Protein AF-A0A379UZJ2-F1 (afdb_monomer)

InterPro domains:
  IPR049503 HEPN, AbiJ-N-terminal domain 4 [PF18863] (7-135)

Nearest PDB structures (foldseek):
  7trb-assembly1_A  TM=2.607E-01  e=9.835E+00  Homo sapiens

pLDDT: mean 82.67, std 16.39, range [29.17, 95.88]

Foldseek 3Di:
DPPPDQPCPVPDPLLPDDDDLVLLVVLLVLLCQFLNDFDFPVLCPDPPDDDDPSQVLLVVLQVVLCVVVVHPAQDPPAGGSSSRLSCNSNPDPPSVSNVSSSSSSLVCSVPVCVVVVDGPHDRSVVSVVVNVVSVVVVVVVVD

Sequence (143 aa):
MHTFRPYSLRHSDLLYEDIPLEIREQIILLIINTLGNCSSFYDMTLYCYHNSHSDEVYRRICKTLRKEYGLFTLYAHSTSYLDEMSNLLLKTDDKRKHIDTIELAFNYIDTYLRTYEVTLGLEPDKAISELNNIFMSMVKISI

Structure (mmCIF, N/CA/C/O backbone):
data_AF-A0A379UZJ2-F1
#
_entry.id   AF-A0A379UZJ2-F1
#
loop_
_atom_site.group_PDB
_atom_site.id
_atom_site.type_symbol
_atom_site.label_atom_id
_atom_site.label_alt_id
_atom_site.label_comp_id
_atom_site.label_asym_id
_atom_site.label_entity_id
_atom_site.label_seq_id
_atom_site.pdbx_PDB_ins_code
_atom_site.Cartn_x
_atom_site.Cartn_y
_atom_site.Cartn_z
_atom_site.occupancy
_atom_site.B_iso_or_equiv
_atom_site.auth_seq_id
_atom_site.auth_comp_id
_atom_site.auth_asym_id
_atom_site.auth_atom_id
_atom_site.pdbx_PDB_model_num
ATOM 1 N N . MET A 1 1 ? 6.594 -29.257 1.494 1.00 32.66 1 MET A N 1
ATOM 2 C CA . MET A 1 1 ? 5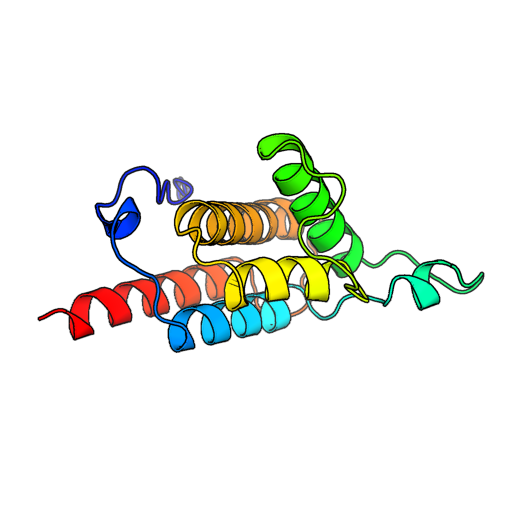.443 -28.551 0.892 1.00 32.66 1 MET A CA 1
ATOM 3 C C . MET A 1 1 ? 4.610 -27.965 2.021 1.00 32.66 1 MET A C 1
ATOM 5 O O . MET A 1 1 ? 3.731 -28.640 2.538 1.00 32.66 1 MET A O 1
ATOM 9 N N . HIS A 1 2 ? 4.943 -26.753 2.467 1.00 29.17 2 HIS A N 1
ATOM 10 C CA . HIS A 1 2 ? 4.082 -26.006 3.380 1.00 29.17 2 HIS A CA 1
ATOM 11 C C . HIS A 1 2 ? 2.974 -25.388 2.537 1.00 29.17 2 HIS A C 1
ATOM 13 O O . HIS A 1 2 ? 3.208 -24.449 1.785 1.00 29.17 2 HIS A O 1
ATOM 19 N N . THR A 1 3 ? 1.779 -25.965 2.602 1.00 32.12 3 THR A N 1
ATOM 20 C CA . THR A 1 3 ? 0.567 -25.324 2.095 1.00 32.12 3 THR A CA 1
ATOM 21 C C . THR A 1 3 ? 0.291 -24.112 2.975 1.00 32.12 3 THR A C 1
ATOM 23 O O . THR A 1 3 ? -0.375 -24.222 4.005 1.00 32.12 3 THR A O 1
ATOM 26 N N . PHE A 1 4 ? 0.871 -22.975 2.598 1.00 42.28 4 PHE A N 1
ATOM 27 C CA . PHE A 1 4 ? 0.516 -21.673 3.131 1.00 42.28 4 PHE A CA 1
ATOM 28 C C . PHE A 1 4 ? -0.948 -21.431 2.747 1.00 42.28 4 PHE A C 1
ATOM 30 O O . PHE A 1 4 ? -1.280 -21.288 1.571 1.00 42.28 4 PHE A O 1
ATOM 37 N N . ARG A 1 5 ? -1.859 -21.514 3.722 1.00 39.66 5 ARG A N 1
ATOM 38 C CA . ARG A 1 5 ? -3.214 -21.000 3.524 1.00 39.66 5 ARG A CA 1
ATOM 39 C C . ARG A 1 5 ? -3.080 -19.483 3.615 1.00 39.66 5 ARG A C 1
ATOM 41 O O . ARG A 1 5 ? -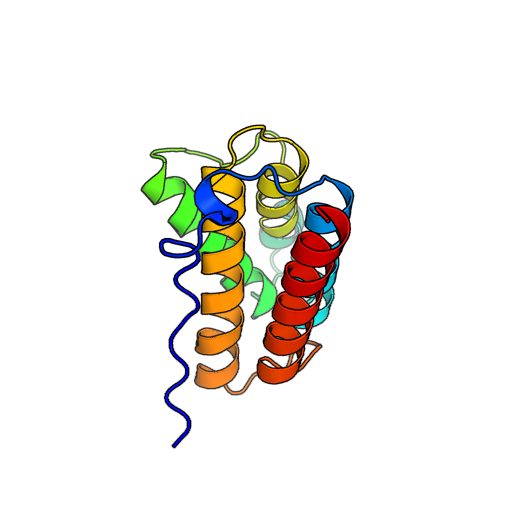2.626 -19.028 4.665 1.00 39.66 5 ARG A O 1
ATOM 48 N N . PRO A 1 6 ? -3.440 -18.711 2.575 1.00 42.81 6 PRO A N 1
ATOM 49 C CA . PRO A 1 6 ? -3.487 -17.266 2.714 1.00 42.81 6 PRO A CA 1
ATOM 50 C C . PRO A 1 6 ? -4.425 -16.987 3.882 1.00 42.81 6 PRO A C 1
ATOM 52 O O . PRO A 1 6 ? -5.513 -17.569 3.953 1.00 42.81 6 PRO A O 1
ATOM 55 N N . TYR A 1 7 ? -3.952 -16.201 4.845 1.00 51.38 7 TYR A N 1
ATOM 56 C CA . TYR A 1 7 ? -4.766 -15.756 5.962 1.00 51.38 7 TYR A CA 1
ATOM 57 C C . TYR A 1 7 ? -6.022 -15.113 5.383 1.00 51.38 7 TYR A C 1
ATOM 59 O O . TYR A 1 7 ? -5.994 -14.008 4.861 1.00 51.38 7 TYR A O 1
ATOM 67 N N . SER A 1 8 ? -7.116 -15.861 5.435 1.00 47.03 8 SER A N 1
ATOM 68 C CA . SER A 1 8 ? -8.458 -15.345 5.273 1.00 47.03 8 SER A CA 1
ATOM 69 C C . SER A 1 8 ? -8.754 -14.618 6.582 1.00 47.03 8 SER A C 1
ATOM 71 O O . SER A 1 8 ? -9.373 -15.201 7.476 1.00 47.03 8 SER A O 1
ATOM 73 N N . LEU A 1 9 ? -8.307 -13.360 6.713 1.00 53.09 9 LEU A N 1
ATOM 74 C CA . LEU A 1 9 ? -8.782 -12.444 7.762 1.00 53.09 9 LEU A CA 1
ATOM 75 C C . LEU A 1 9 ? -10.315 -12.342 7.709 1.00 53.09 9 LEU A C 1
ATOM 77 O O . LEU A 1 9 ? -10.946 -12.063 8.722 1.00 53.09 9 LEU A O 1
ATOM 81 N N . ARG A 1 10 ? -10.933 -12.726 6.583 1.00 46.38 10 ARG A N 1
ATOM 82 C CA . ARG A 1 10 ? -12.374 -12.995 6.463 1.00 46.38 10 ARG A CA 1
ATOM 83 C C . ARG A 1 10 ? -12.961 -14.042 7.425 1.00 46.38 10 ARG A C 1
ATOM 85 O O . ARG A 1 10 ? -14.181 -14.191 7.440 1.00 46.38 10 ARG A O 1
ATOM 92 N N . HIS A 1 11 ? -12.164 -14.826 8.155 1.00 43.44 11 HIS A N 1
ATOM 93 C CA . HIS A 1 11 ? -12.666 -15.899 9.038 1.00 43.44 11 HIS A CA 1
ATOM 94 C C . HIS A 1 11 ? -12.270 -15.759 10.510 1.00 43.44 11 HIS A C 1
ATOM 96 O O . HIS A 1 11 ? -12.729 -16.552 11.328 1.00 43.44 11 HIS A O 1
ATOM 102 N N . SER A 1 12 ? -11.451 -14.772 10.865 1.00 48.75 12 SER A N 1
ATOM 103 C CA . SER A 1 12 ? -11.203 -14.427 12.263 1.00 48.75 12 SER A CA 1
ATOM 104 C C . SER A 1 12 ? -12.184 -13.343 12.701 1.00 48.75 12 SER A C 1
ATOM 106 O O . SER A 1 12 ? -12.425 -12.397 11.951 1.00 48.75 12 SER A O 1
ATOM 108 N N . ASP A 1 13 ? -12.672 -13.427 13.937 1.00 50.94 13 ASP A N 1
ATOM 109 C CA . ASP A 1 13 ? -13.538 -12.430 14.593 1.00 50.94 13 ASP A CA 1
ATOM 110 C C . ASP A 1 13 ? -12.959 -10.987 14.588 1.00 50.94 13 ASP A C 1
ATOM 112 O O . ASP A 1 13 ? -13.669 -10.021 14.854 1.00 50.94 13 ASP A O 1
ATOM 116 N N . LEU A 1 14 ? -11.695 -10.828 14.167 1.00 51.16 14 LEU A N 1
ATOM 117 C CA . LEU A 1 14 ? -11.011 -9.577 13.808 1.00 51.16 14 LEU A CA 1
ATOM 118 C C . LEU A 1 14 ? -11.717 -8.739 12.727 1.00 51.16 14 LEU A C 1
ATOM 120 O O . LEU A 1 14 ? -11.417 -7.555 12.609 1.00 51.16 14 LEU A O 1
ATOM 124 N N . LEU A 1 15 ? -12.660 -9.300 11.955 1.00 52.06 15 LEU A N 1
ATOM 125 C CA . LEU A 1 15 ? -13.495 -8.520 11.023 1.00 52.06 15 LEU A CA 1
ATOM 126 C C . LEU A 1 15 ? -14.270 -7.382 11.711 1.00 52.06 15 LEU A C 1
ATOM 128 O O . LEU A 1 15 ? -14.685 -6.434 11.041 1.00 52.06 15 LEU A O 1
ATOM 132 N N . TYR A 1 16 ? -14.483 -7.482 13.025 1.00 50.72 16 TYR A N 1
ATOM 133 C CA . TYR A 1 16 ? -15.315 -6.550 13.782 1.00 50.72 16 TYR A CA 1
ATOM 134 C C . TYR A 1 16 ? -14.532 -5.651 14.750 1.00 50.72 16 TYR A C 1
ATOM 136 O O . TYR A 1 16 ? -15.061 -4.610 15.162 1.00 50.72 16 TYR A O 1
ATOM 144 N N . GLU A 1 17 ? -13.279 -5.987 15.068 1.00 64.56 17 GLU A N 1
ATOM 145 C CA . GLU A 1 17 ? -12.426 -5.161 15.927 1.00 64.56 17 GLU A CA 1
ATOM 146 C C . GLU A 1 17 ? -11.771 -4.021 15.136 1.00 64.56 17 GLU A C 1
ATOM 148 O O . GLU A 1 17 ? -11.346 -4.172 13.991 1.00 64.56 17 GLU A O 1
ATOM 153 N N . ASP A 1 18 ? -11.735 -2.832 15.738 1.00 73.38 18 ASP A N 1
ATOM 154 C CA . ASP A 1 18 ? -10.987 -1.714 15.171 1.00 73.38 18 ASP A CA 1
ATOM 155 C C . ASP A 1 18 ? -9.492 -1.993 15.273 1.00 73.38 18 ASP A C 1
ATOM 157 O O . ASP A 1 18 ? -8.959 -2.135 16.369 1.00 73.38 18 ASP A O 1
ATOM 161 N N . ILE A 1 19 ? -8.800 -2.005 14.133 1.00 83.38 19 ILE A N 1
ATOM 162 C CA . ILE A 1 19 ? -7.336 -1.997 14.118 1.00 83.38 19 ILE A CA 1
ATOM 163 C C . ILE A 1 19 ? -6.897 -0.635 14.680 1.00 83.38 19 ILE A C 1
ATOM 165 O O . ILE A 1 19 ? -7.246 0.382 14.071 1.00 83.38 19 ILE A O 1
ATOM 169 N N . PRO A 1 20 ? -6.158 -0.557 15.800 1.00 87.81 20 PRO A N 1
ATOM 170 C CA . PRO A 1 20 ? -5.698 0.717 16.351 1.00 87.81 20 PRO A CA 1
ATOM 171 C C . PRO A 1 20 ? -4.785 1.456 15.373 1.00 87.81 20 PRO A C 1
ATOM 173 O O . PRO A 1 20 ? -4.099 0.822 14.567 1.00 87.81 20 PRO A O 1
ATOM 176 N N . LEU A 1 21 ? -4.758 2.788 15.440 1.00 89.25 21 LEU A N 1
ATOM 177 C CA . LEU A 1 21 ? -3.956 3.613 14.531 1.00 89.25 21 LEU A CA 1
ATOM 178 C C . LEU A 1 21 ? -2.474 3.214 14.566 1.00 89.25 21 LEU A C 1
ATOM 180 O O . LEU A 1 21 ? -1.857 3.063 13.515 1.00 89.25 21 LEU A O 1
ATOM 184 N N . GLU A 1 22 ? -1.938 2.936 15.754 1.00 89.50 22 GLU A N 1
ATOM 185 C CA . GLU A 1 22 ? -0.542 2.541 15.964 1.00 89.50 22 GLU A CA 1
ATOM 186 C C . GLU A 1 22 ? -0.206 1.231 15.237 1.00 89.50 22 GLU A C 1
ATOM 188 O O . GLU A 1 22 ? 0.897 1.052 14.720 1.00 89.50 22 GLU A O 1
ATOM 193 N N . ILE A 1 23 ? -1.166 0.304 15.169 1.00 90.00 23 ILE A N 1
ATOM 194 C CA . ILE A 1 23 ? -1.003 -0.957 14.442 1.00 90.00 23 ILE A CA 1
ATOM 195 C C . ILE A 1 23 ? -1.054 -0.712 12.932 1.00 90.00 23 ILE A C 1
ATOM 197 O O . ILE A 1 23 ? -0.268 -1.300 12.189 1.00 90.00 23 ILE A O 1
ATOM 201 N N . ARG A 1 24 ? -1.925 0.189 12.460 1.00 91.56 24 ARG A N 1
ATOM 202 C CA . ARG A 1 24 ? -1.979 0.564 11.036 1.00 91.56 24 ARG A CA 1
ATOM 203 C C . ARG A 1 24 ? -0.663 1.198 10.585 1.00 91.56 24 ARG A C 1
ATOM 205 O O . ARG A 1 24 ? -0.146 0.826 9.533 1.00 91.56 24 ARG A O 1
ATOM 212 N N . GLU A 1 25 ? -0.088 2.085 11.395 1.00 93.31 25 GLU A N 1
ATOM 213 C CA . GLU A 1 25 ? 1.229 2.686 11.145 1.00 93.31 25 GLU A CA 1
ATOM 214 C C . GLU A 1 25 ? 2.340 1.628 11.080 1.00 93.31 25 GLU A C 1
ATOM 216 O O . GLU A 1 25 ? 3.144 1.634 10.145 1.00 93.31 25 GLU A O 1
ATOM 221 N N . GLN A 1 26 ? 2.352 0.668 12.014 1.00 93.00 26 GLN A N 1
ATOM 222 C CA . GLN A 1 26 ? 3.313 -0.443 11.997 1.00 93.00 26 GLN A CA 1
ATOM 223 C C . GLN A 1 26 ? 3.196 -1.300 10.735 1.00 93.00 26 GLN A C 1
ATOM 225 O O . GLN A 1 26 ? 4.211 -1.667 10.143 1.00 93.00 26 GLN A O 1
ATOM 230 N N . ILE A 1 27 ? 1.973 -1.597 10.292 1.00 92.94 27 ILE A N 1
ATOM 231 C CA . ILE A 1 27 ? 1.752 -2.393 9.083 1.00 92.94 27 ILE A 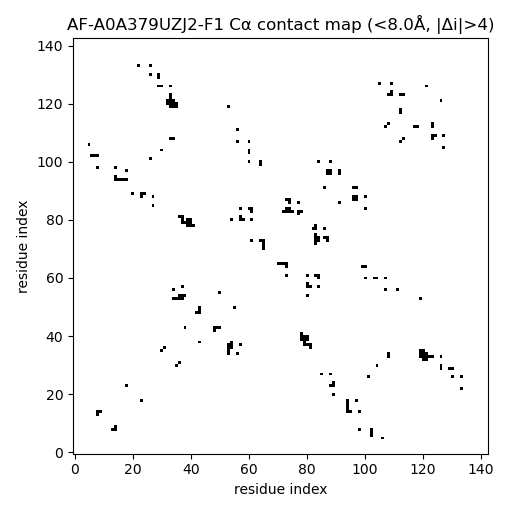CA 1
ATOM 232 C C . ILE A 1 27 ? 2.222 -1.636 7.836 1.00 92.94 27 ILE A C 1
ATOM 234 O O . ILE A 1 27 ? 2.863 -2.232 6.972 1.00 92.94 27 ILE A O 1
ATOM 238 N N . ILE A 1 28 ? 1.974 -0.327 7.746 1.00 94.62 28 ILE A N 1
ATOM 239 C CA . ILE A 1 28 ? 2.478 0.494 6.635 1.00 94.62 28 ILE A CA 1
ATOM 240 C C . ILE A 1 28 ? 4.007 0.475 6.604 1.00 94.62 28 ILE A C 1
ATOM 242 O O . ILE A 1 28 ? 4.590 0.239 5.547 1.00 94.62 28 ILE A O 1
ATOM 246 N N . LEU A 1 29 ? 4.662 0.657 7.755 1.00 94.12 29 LEU A N 1
ATOM 247 C CA . LEU A 1 29 ? 6.121 0.578 7.852 1.00 94.12 29 LEU A CA 1
ATOM 248 C C . LEU A 1 29 ? 6.648 -0.795 7.428 1.00 94.12 29 LEU A C 1
ATOM 250 O O . LEU A 1 29 ? 7.632 -0.870 6.696 1.00 94.12 29 LEU A O 1
ATOM 254 N N . LEU A 1 30 ? 5.982 -1.876 7.832 1.00 93.81 30 LEU A N 1
ATOM 255 C CA . LEU A 1 30 ? 6.335 -3.231 7.419 1.00 93.81 30 LEU A CA 1
ATOM 256 C C . LEU A 1 30 ? 6.220 -3.412 5.900 1.00 93.81 30 LEU A C 1
ATOM 258 O O . LEU A 1 30 ? 7.132 -3.955 5.273 1.00 93.81 30 LEU A O 1
ATOM 262 N N . ILE A 1 31 ? 5.140 -2.917 5.290 1.00 93.94 31 ILE A N 1
ATOM 263 C CA . ILE A 1 31 ? 4.959 -2.969 3.836 1.00 93.94 31 ILE A CA 1
ATOM 264 C C . ILE A 1 31 ? 6.072 -2.181 3.133 1.00 93.94 31 ILE A C 1
ATOM 266 O O . ILE A 1 31 ? 6.694 -2.715 2.217 1.00 93.94 31 ILE A O 1
ATOM 270 N N . ILE A 1 32 ? 6.389 -0.967 3.596 1.00 94.44 32 ILE A N 1
ATOM 271 C CA . ILE A 1 32 ? 7.474 -0.143 3.038 1.00 94.44 32 ILE A CA 1
ATOM 272 C C . ILE A 1 32 ? 8.831 -0.841 3.191 1.00 94.44 32 ILE A C 1
ATOM 274 O O . ILE A 1 32 ? 9.612 -0.876 2.245 1.00 94.44 32 ILE A O 1
ATOM 278 N N . ASN A 1 33 ? 9.107 -1.459 4.339 1.00 93.00 33 ASN A N 1
ATOM 279 C CA . ASN A 1 33 ? 10.349 -2.205 4.570 1.00 93.00 33 ASN A CA 1
ATOM 280 C C . ASN A 1 33 ? 10.457 -3.474 3.709 1.00 93.00 33 ASN A C 1
ATOM 282 O O . ASN A 1 33 ? 11.556 -3.984 3.494 1.00 93.00 33 ASN A O 1
ATOM 286 N N . THR A 1 34 ? 9.331 -3.998 3.224 1.00 91.69 34 THR A N 1
ATOM 287 C CA . THR A 1 34 ? 9.280 -5.220 2.410 1.00 91.69 34 THR A CA 1
ATOM 288 C C . THR A 1 34 ? 9.333 -4.908 0.918 1.00 91.69 34 THR A C 1
ATOM 290 O O . THR A 1 34 ? 10.129 -5.491 0.186 1.00 91.69 34 THR A O 1
ATOM 293 N N . LEU A 1 35 ? 8.496 -3.977 0.460 1.00 91.38 35 LEU A N 1
ATOM 294 C CA . LEU A 1 35 ? 8.341 -3.622 -0.950 1.00 91.38 35 LEU A CA 1
ATOM 295 C C . LEU A 1 35 ? 9.212 -2.439 -1.375 1.00 91.38 35 LEU A C 1
ATOM 297 O O . LEU A 1 35 ? 9.371 -2.216 -2.570 1.00 91.38 35 LEU A O 1
ATOM 301 N N . GLY A 1 36 ? 9.762 -1.668 -0.442 1.00 90.50 36 GLY A N 1
ATOM 302 C CA . GLY A 1 36 ? 10.442 -0.409 -0.730 1.00 90.50 36 GLY A CA 1
ATOM 303 C C . GLY A 1 36 ? 9.479 0.759 -0.971 1.00 90.50 36 GLY A C 1
ATOM 304 O O . GLY A 1 36 ? 8.265 0.669 -0.764 1.00 90.50 36 GLY A O 1
ATOM 305 N N . ASN A 1 37 ? 10.050 1.885 -1.406 1.00 91.38 37 ASN A N 1
ATOM 306 C CA . ASN A 1 37 ? 9.312 3.115 -1.703 1.00 91.38 37 ASN A CA 1
ATOM 307 C C . ASN A 1 37 ? 8.608 3.065 -3.068 1.00 91.38 37 ASN A C 1
ATOM 309 O O . ASN A 1 37 ? 8.899 2.218 -3.907 1.00 91.38 37 ASN A O 1
ATOM 313 N N . CYS A 1 38 ? 7.693 4.011 -3.288 1.00 93.00 38 CYS A N 1
ATOM 314 C CA . CYS A 1 38 ? 6.999 4.217 -4.558 1.00 93.00 38 CYS A CA 1
ATOM 315 C C . CYS A 1 38 ? 7.374 5.583 -5.135 1.00 93.00 38 CYS A C 1
ATOM 317 O O . CYS A 1 38 ? 7.400 6.576 -4.401 1.00 93.00 38 CYS A O 1
ATOM 319 N N . SER A 1 39 ? 7.639 5.643 -6.438 1.00 94.81 39 SER A N 1
ATOM 320 C CA . SER A 1 39 ? 7.828 6.903 -7.154 1.00 94.81 39 SER A CA 1
ATOM 321 C C . SER A 1 39 ? 6.570 7.770 -7.076 1.00 94.81 39 SER A C 1
ATOM 323 O O . SER A 1 39 ? 5.443 7.270 -7.013 1.00 94.81 39 SER A O 1
ATOM 325 N N . SER A 1 40 ? 6.745 9.091 -7.089 1.00 95.12 40 SER A N 1
ATOM 326 C CA . SER A 1 40 ? 5.593 9.986 -7.158 1.00 95.12 40 SER A CA 1
ATOM 327 C C . SER A 1 40 ? 4.925 9.903 -8.533 1.00 95.12 40 SER A C 1
ATOM 329 O O . SER A 1 40 ? 5.573 9.603 -9.537 1.00 95.12 40 SER A O 1
ATOM 331 N N . PHE A 1 41 ? 3.633 10.220 -8.612 1.00 93.75 41 PHE A N 1
ATOM 332 C CA . PHE A 1 41 ? 2.925 10.320 -9.888 1.00 93.75 41 PHE A CA 1
ATOM 333 C C . PHE A 1 41 ? 3.593 11.320 -10.828 1.00 93.75 41 PHE A C 1
ATOM 335 O O . PHE A 1 41 ? 3.598 11.092 -12.031 1.00 93.75 41 PHE A O 1
ATOM 342 N N . TYR A 1 42 ? 4.179 12.392 -10.285 1.00 93.38 42 TYR A N 1
ATOM 343 C CA . TYR A 1 42 ? 4.962 13.343 -11.064 1.00 93.38 42 TYR A CA 1
ATOM 344 C C . TYR A 1 42 ? 6.206 12.681 -11.667 1.00 93.38 42 TYR A C 1
ATOM 346 O O . TYR A 1 42 ? 6.390 12.744 -12.882 1.00 93.38 42 TYR A O 1
ATOM 354 N N . ASP A 1 43 ? 7.008 11.984 -10.856 1.00 93.12 43 ASP A N 1
ATOM 355 C CA . ASP A 1 43 ? 8.225 11.310 -11.329 1.00 93.12 43 ASP A CA 1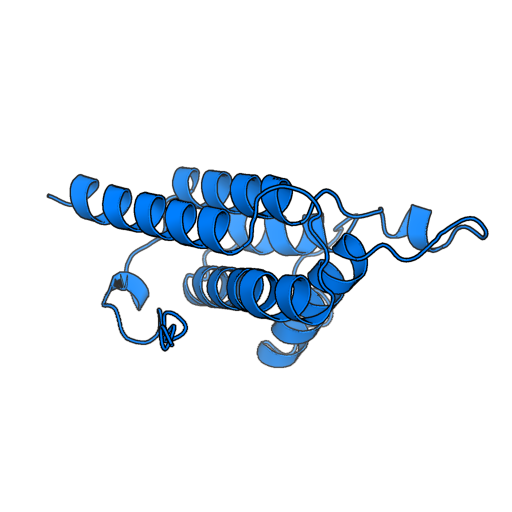
ATOM 356 C C . ASP A 1 43 ? 7.908 10.260 -12.395 1.00 93.12 43 ASP A C 1
ATOM 358 O O . ASP A 1 43 ? 8.633 10.147 -13.379 1.00 93.12 43 ASP A O 1
ATOM 362 N N . MET A 1 44 ? 6.778 9.556 -12.259 1.00 93.00 44 MET A N 1
ATOM 363 C CA . MET A 1 44 ? 6.299 8.584 -13.247 1.00 93.00 44 MET A CA 1
ATOM 364 C C . MET A 1 44 ? 5.991 9.193 -14.626 1.00 93.00 44 MET A C 1
ATOM 366 O O . MET A 1 44 ? 5.924 8.458 -15.611 1.00 93.00 44 MET A O 1
ATOM 370 N N . THR A 1 45 ? 5.792 10.514 -14.723 1.00 92.12 45 THR A N 1
ATOM 371 C CA . THR A 1 45 ? 5.597 11.207 -16.012 1.00 92.12 45 THR A CA 1
ATOM 372 C C . THR A 1 45 ? 6.902 11.609 -16.697 1.00 92.12 45 THR A C 1
ATOM 374 O O . THR A 1 45 ? 6.885 11.999 -17.866 1.00 92.12 45 THR A O 1
ATOM 377 N N . LEU A 1 46 ? 8.037 11.530 -15.995 1.00 93.62 46 LEU A N 1
ATOM 378 C CA . LEU A 1 46 ? 9.332 11.932 -16.532 1.00 93.62 46 LEU A CA 1
ATOM 379 C C . LEU A 1 46 ? 9.856 10.890 -17.526 1.00 93.62 46 LEU A C 1
ATOM 381 O O . LEU A 1 46 ? 9.726 9.688 -17.325 1.00 93.62 46 LEU A O 1
ATOM 385 N N . TYR A 1 47 ? 10.529 11.349 -18.583 1.00 89.12 47 TYR A N 1
ATOM 386 C CA . TYR A 1 47 ? 11.094 10.465 -19.614 1.00 89.12 47 TYR A CA 1
ATOM 387 C C . TYR A 1 47 ? 12.114 9.452 -19.061 1.00 89.12 47 TYR A C 1
ATOM 389 O O . TYR A 1 47 ? 12.256 8.358 -19.597 1.00 89.12 47 TYR A O 1
ATOM 397 N N . CYS A 1 48 ? 12.825 9.805 -17.988 1.00 89.00 48 CYS A N 1
ATOM 398 C CA . CYS A 1 48 ? 13.803 8.938 -17.327 1.00 89.00 48 CYS A CA 1
ATOM 399 C C . CYS A 1 48 ? 13.181 7.928 -16.352 1.00 89.00 48 CYS A C 1
ATOM 401 O O . CYS A 1 48 ? 1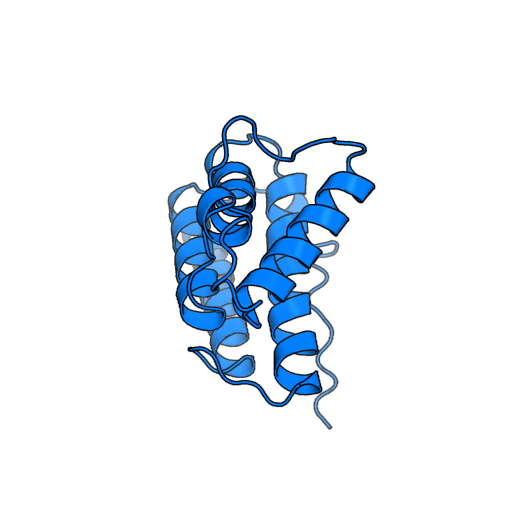3.917 7.182 -15.703 1.00 89.00 48 CYS A O 1
ATOM 403 N N . TYR A 1 49 ? 11.854 7.913 -16.216 1.00 89.62 49 TYR A N 1
ATOM 404 C CA . TYR A 1 49 ? 11.183 6.990 -15.322 1.00 89.62 49 TYR A CA 1
ATOM 405 C C . TYR A 1 49 ? 11.340 5.546 -15.797 1.00 89.62 49 TYR A C 1
ATOM 407 O O . TYR A 1 49 ? 11.008 5.192 -16.929 1.00 89.62 49 TYR A O 1
ATOM 415 N N . HIS A 1 50 ? 11.787 4.696 -14.879 1.00 87.38 50 HIS A N 1
ATOM 416 C CA . HIS A 1 50 ? 11.778 3.255 -15.043 1.00 87.38 50 HIS A CA 1
ATOM 417 C C . HIS A 1 50 ? 10.841 2.643 -14.009 1.00 87.38 50 HIS A C 1
ATOM 419 O O . HIS A 1 50 ? 11.006 2.856 -12.811 1.00 87.38 50 HIS A O 1
ATOM 425 N N . ASN A 1 51 ? 9.866 1.868 -14.490 1.00 85.69 51 ASN A N 1
ATOM 426 C CA . ASN A 1 51 ? 8.885 1.205 -13.638 1.00 85.69 51 ASN A CA 1
ATOM 427 C C . ASN A 1 51 ? 9.573 0.197 -12.711 1.00 85.69 51 ASN A C 1
ATOM 429 O O . ASN A 1 51 ? 10.093 -0.820 -13.176 1.00 85.69 51 ASN A O 1
ATOM 433 N N . SER A 1 52 ? 9.574 0.490 -11.411 1.00 90.81 52 SER A N 1
ATOM 434 C CA . SER A 1 52 ? 10.132 -0.398 -10.397 1.00 90.81 52 SER A CA 1
ATOM 435 C C . SER A 1 52 ? 9.144 -1.510 -10.028 1.00 90.81 52 SER A C 1
ATOM 437 O O . SER A 1 52 ? 7.927 -1.375 -10.175 1.00 90.81 52 SER A O 1
ATOM 439 N N . HIS A 1 53 ? 9.653 -2.627 -9.501 1.00 90.94 53 HIS A N 1
ATOM 440 C CA . HIS A 1 53 ? 8.785 -3.689 -8.977 1.00 90.94 53 HIS A CA 1
ATOM 441 C C . HIS A 1 53 ? 7.895 -3.181 -7.831 1.00 90.94 53 HIS A C 1
ATOM 443 O O . HIS A 1 53 ? 6.738 -3.587 -7.741 1.00 90.94 53 HIS A O 1
ATOM 449 N N . SER A 1 54 ? 8.405 -2.265 -7.005 1.00 92.00 54 SER A N 1
ATOM 450 C CA . SER A 1 54 ? 7.652 -1.599 -5.941 1.00 92.00 54 SER A CA 1
ATOM 451 C C . SER A 1 54 ? 6.443 -0.851 -6.503 1.00 92.00 54 SER A C 1
ATOM 453 O O . SER A 1 54 ? 5.311 -1.101 -6.085 1.00 92.00 54 SER A O 1
ATOM 455 N N . ASP A 1 55 ? 6.660 0.005 -7.507 1.00 93.50 55 ASP A N 1
ATOM 456 C CA . ASP A 1 55 ? 5.593 0.774 -8.159 1.00 93.50 55 ASP A CA 1
ATOM 457 C C . ASP A 1 55 ? 4.532 -0.133 -8.778 1.00 93.50 55 ASP A C 1
ATOM 459 O O . ASP A 1 55 ? 3.334 0.128 -8.657 1.00 93.50 55 ASP A O 1
ATOM 463 N N . GLU A 1 56 ? 4.963 -1.220 -9.422 1.00 92.56 56 GLU A N 1
ATOM 464 C CA . GLU A 1 56 ? 4.066 -2.207 -10.014 1.00 92.56 56 GLU A CA 1
ATOM 465 C C . GLU A 1 56 ? 3.146 -2.836 -8.961 1.00 92.56 56 GLU A C 1
ATOM 467 O O . GLU A 1 56 ? 1.934 -2.926 -9.184 1.00 92.56 56 GLU A O 1
ATOM 472 N N . VAL A 1 57 ? 3.694 -3.238 -7.811 1.00 93.56 57 VAL A N 1
ATOM 473 C CA . VAL A 1 57 ? 2.915 -3.846 -6.726 1.00 93.56 57 VAL A CA 1
ATOM 474 C C . VAL A 1 57 ? 1.922 -2.840 -6.143 1.00 93.56 57 VAL A C 1
ATOM 476 O O . VAL A 1 57 ? 0.721 -3.126 -6.115 1.00 93.56 57 VAL A O 1
ATOM 479 N N . TYR A 1 58 ? 2.372 -1.640 -5.763 1.00 95.44 58 TYR A N 1
ATOM 480 C CA . TYR A 1 58 ? 1.477 -0.613 -5.214 1.00 95.44 58 TYR A CA 1
ATOM 481 C C . TYR A 1 58 ? 0.379 -0.214 -6.207 1.00 95.44 58 TYR A C 1
ATOM 483 O O . TYR A 1 58 ? -0.790 -0.079 -5.828 1.00 95.44 58 TYR A O 1
ATOM 491 N N . ARG A 1 59 ? 0.711 -0.103 -7.501 1.00 95.25 59 ARG A N 1
ATOM 492 C CA . ARG A 1 59 ? -0.270 0.175 -8.556 1.00 95.25 59 ARG A CA 1
ATOM 493 C C . ARG A 1 59 ? -1.324 -0.924 -8.652 1.00 95.25 59 ARG A C 1
ATOM 495 O O . ARG A 1 59 ? -2.509 -0.620 -8.805 1.00 95.25 59 ARG A O 1
ATOM 502 N N . ARG A 1 60 ? -0.922 -2.198 -8.584 1.00 94.69 60 ARG A N 1
ATOM 503 C CA . ARG A 1 60 ? -1.848 -3.343 -8.642 1.00 94.69 60 ARG A CA 1
ATOM 504 C C . ARG A 1 60 ? -2.773 -3.398 -7.433 1.00 94.69 60 ARG A C 1
ATOM 506 O O . ARG A 1 60 ? -3.971 -3.626 -7.621 1.00 94.69 60 ARG A O 1
ATOM 513 N N . ILE A 1 61 ? -2.250 -3.131 -6.237 1.00 94.69 61 ILE A N 1
ATOM 514 C CA . ILE A 1 61 ? -3.044 -3.021 -5.006 1.00 94.69 61 ILE A CA 1
ATOM 515 C C . ILE A 1 61 ? -4.102 -1.928 -5.177 1.00 94.69 61 ILE A C 1
ATOM 517 O O . ILE A 1 61 ? -5.300 -2.216 -5.133 1.00 94.69 61 ILE A O 1
ATOM 521 N N . CYS A 1 62 ? -3.678 -0.699 -5.497 1.00 95.44 62 CYS A N 1
ATOM 522 C CA . CYS A 1 62 ? -4.590 0.436 -5.634 1.00 95.44 62 CYS A CA 1
ATOM 523 C C . CYS A 1 62 ? -5.661 0.189 -6.702 1.00 95.44 62 CYS A C 1
ATOM 525 O O . CYS A 1 62 ? -6.848 0.412 -6.471 1.00 95.44 62 CYS A O 1
ATOM 527 N N . LYS A 1 63 ? -5.267 -0.329 -7.871 1.00 95.50 63 LYS A N 1
ATOM 528 C CA . LYS A 1 63 ? -6.196 -0.633 -8.967 1.00 95.50 63 LYS A CA 1
ATOM 529 C C . LYS A 1 63 ? -7.246 -1.676 -8.574 1.00 95.50 63 LYS A C 1
ATOM 531 O O . LYS A 1 63 ? -8.393 -1.567 -9.003 1.00 95.50 63 LYS A O 1
ATOM 536 N N . THR A 1 64 ? -6.861 -2.676 -7.786 1.00 95.12 64 THR A N 1
ATOM 537 C CA . THR A 1 64 ? -7.772 -3.736 -7.333 1.00 95.12 64 THR A CA 1
ATOM 538 C C . THR A 1 64 ? -8.786 -3.187 -6.334 1.00 95.12 64 THR A C 1
ATOM 540 O O . THR A 1 64 ? -9.983 -3.336 -6.564 1.00 95.12 64 THR A O 1
ATOM 543 N N . LEU A 1 65 ? -8.329 -2.461 -5.307 1.00 94.12 65 LEU A N 1
ATOM 544 C CA . LEU A 1 65 ? -9.206 -1.847 -4.301 1.00 94.12 65 LEU A CA 1
ATOM 545 C C . LEU A 1 65 ? -10.175 -0.839 -4.938 1.00 94.12 65 LEU A C 1
ATOM 547 O O . LEU A 1 65 ? -11.371 -0.856 -4.664 1.00 94.12 65 LEU A O 1
ATOM 551 N N . ARG A 1 66 ? -9.692 0.002 -5.865 1.00 94.31 66 ARG A N 1
ATOM 552 C CA . ARG A 1 66 ? -10.541 0.951 -6.607 1.00 94.31 66 ARG A CA 1
ATOM 553 C C . ARG A 1 66 ? -11.654 0.236 -7.362 1.00 94.31 66 ARG A C 1
ATOM 555 O O . ARG A 1 66 ? -12.798 0.677 -7.340 1.00 94.31 66 ARG A O 1
ATOM 562 N N . LYS A 1 67 ? -11.328 -0.884 -8.012 1.00 94.50 67 LYS A N 1
ATOM 563 C CA . LYS A 1 67 ? -12.308 -1.700 -8.732 1.00 94.50 67 LYS A CA 1
ATOM 564 C C . LYS A 1 67 ? -13.323 -2.331 -7.778 1.00 94.50 67 LYS A C 1
ATOM 566 O O . LYS A 1 67 ? -14.506 -2.326 -8.099 1.00 94.50 67 LYS A O 1
ATOM 571 N N . GLU A 1 68 ? -12.876 -2.868 -6.646 1.00 91.88 68 GLU A N 1
ATOM 572 C CA . GLU A 1 68 ? -13.747 -3.514 -5.658 1.00 91.88 68 GLU A CA 1
ATOM 573 C C . GLU A 1 68 ? -14.755 -2.535 -5.046 1.00 91.88 68 GLU A C 1
ATOM 575 O O . GLU A 1 68 ? -15.936 -2.856 -4.939 1.00 91.88 68 GLU A O 1
ATOM 580 N N . TYR A 1 69 ? -14.318 -1.316 -4.731 1.00 91.56 69 TYR A N 1
ATOM 581 C CA . TYR A 1 69 ? -15.177 -0.293 -4.130 1.00 91.56 69 TYR A CA 1
ATOM 582 C C . TYR A 1 69 ? -15.838 0.656 -5.138 1.00 91.56 69 TYR A C 1
ATOM 584 O O . TYR A 1 69 ? -16.533 1.584 -4.730 1.00 91.56 69 TYR A O 1
ATOM 592 N N . GLY A 1 70 ? -15.624 0.464 -6.444 1.00 92.00 70 GLY A N 1
ATOM 593 C CA . GLY A 1 70 ? -16.172 1.342 -7.485 1.00 92.00 70 GLY A CA 1
ATOM 594 C C . GLY A 1 70 ? -15.663 2.789 -7.411 1.00 92.00 70 GLY A C 1
ATOM 595 O O . GLY A 1 70 ? -16.403 3.719 -7.722 1.00 92.00 70 GLY A O 1
ATOM 596 N N . LEU A 1 71 ? -14.416 2.989 -6.976 1.00 90.38 71 LEU A N 1
ATOM 597 C CA . LEU A 1 71 ? -13.802 4.302 -6.772 1.00 90.38 71 LEU A CA 1
ATOM 598 C C . LEU A 1 71 ? -12.879 4.688 -7.933 1.00 90.38 71 LEU A C 1
ATOM 600 O O . LEU A 1 71 ? -12.167 3.852 -8.488 1.00 90.38 71 LEU A O 1
ATOM 604 N N . PHE A 1 72 ? -12.825 5.982 -8.256 1.00 87.38 72 PHE A N 1
ATOM 605 C CA . PHE A 1 72 ? -11.834 6.518 -9.199 1.00 87.38 72 PHE A CA 1
ATOM 606 C C . PHE A 1 72 ? -10.439 6.623 -8.568 1.00 87.38 72 PHE A C 1
ATOM 608 O O . PHE A 1 72 ? -9.441 6.287 -9.207 1.00 87.38 72 PHE A O 1
ATOM 615 N N . THR A 1 73 ? -10.382 7.044 -7.304 1.00 87.81 73 THR A N 1
ATOM 616 C CA . THR A 1 73 ? -9.184 7.089 -6.456 1.00 87.81 73 THR A CA 1
ATOM 617 C C . THR A 1 73 ? -9.563 6.624 -5.049 1.00 87.81 73 THR A C 1
ATOM 619 O O . THR A 1 73 ? -10.696 6.835 -4.616 1.00 87.81 73 THR A O 1
ATOM 622 N N . LEU A 1 74 ? -8.652 5.963 -4.333 1.00 86.81 74 LEU A N 1
ATOM 623 C CA . LEU A 1 74 ? -8.893 5.525 -2.950 1.00 86.81 74 LEU A CA 1
ATOM 624 C C . LEU A 1 74 ? -8.824 6.695 -1.975 1.00 86.81 74 LEU A C 1
ATOM 626 O O . LEU A 1 74 ? -9.563 6.729 -0.995 1.00 86.81 74 LEU A O 1
ATOM 630 N N . TYR A 1 75 ? -7.943 7.651 -2.264 1.00 87.44 75 TYR A N 1
ATOM 631 C CA . TYR A 1 75 ? -7.787 8.870 -1.495 1.00 87.44 75 TYR A CA 1
ATOM 632 C C . TYR A 1 75 ? -7.498 10.049 -2.432 1.00 87.44 75 TYR A C 1
ATOM 634 O O . TYR A 1 75 ? -6.869 9.896 -3.482 1.00 87.44 75 TYR A O 1
ATOM 642 N N . ALA A 1 76 ? -8.034 11.224 -2.105 1.00 84.31 76 ALA A N 1
ATOM 643 C CA . ALA A 1 76 ? -7.843 12.429 -2.907 1.00 84.31 76 ALA A CA 1
ATOM 644 C C . ALA A 1 76 ? -6.476 13.068 -2.620 1.00 84.31 76 ALA A C 1
ATOM 646 O O . ALA A 1 76 ? -5.985 13.012 -1.497 1.00 84.31 76 ALA A O 1
ATOM 647 N N . HIS A 1 77 ? -5.889 13.726 -3.623 1.00 86.00 77 HIS A N 1
ATOM 648 C CA . HIS A 1 77 ? -4.606 14.442 -3.510 1.00 86.00 77 HIS A CA 1
ATOM 649 C C . HIS A 1 77 ? -3.391 13.577 -3.141 1.00 86.00 77 HIS A C 1
ATOM 651 O O . HIS A 1 77 ? -2.379 14.111 -2.693 1.00 86.00 77 HIS A O 1
ATOM 657 N N . SER A 1 78 ? -3.462 12.262 -3.349 1.00 90.75 78 SER A N 1
ATOM 658 C CA . SER A 1 78 ? -2.303 11.394 -3.155 1.00 90.75 78 SER A CA 1
ATOM 659 C C . SER A 1 78 ? -1.214 11.676 -4.186 1.00 90.75 78 SER A C 1
ATOM 661 O O . SER A 1 78 ? -1.491 11.946 -5.357 1.00 90.75 78 SER A O 1
ATOM 663 N N . THR A 1 79 ? 0.032 11.609 -3.736 1.00 93.12 79 THR A N 1
ATOM 664 C CA . THR A 1 79 ? 1.224 11.915 -4.539 1.00 93.12 79 THR A CA 1
ATOM 665 C C . THR A 1 79 ? 1.862 10.677 -5.163 1.00 93.12 79 THR A C 1
ATOM 667 O O . THR A 1 79 ? 2.657 10.813 -6.088 1.00 93.12 79 THR A O 1
ATOM 670 N N . SER A 1 80 ? 1.510 9.478 -4.696 1.00 95.31 80 SER A N 1
ATOM 671 C CA . SER A 1 80 ? 1.957 8.180 -5.216 1.00 95.31 80 SER A CA 1
ATOM 672 C C . SER A 1 80 ? 0.933 7.085 -4.893 1.00 95.31 80 SER A C 1
ATOM 674 O O . SER A 1 80 ? 0.010 7.299 -4.104 1.00 95.31 80 SER A O 1
ATOM 676 N N . TYR A 1 81 ? 1.104 5.885 -5.462 1.00 95.81 81 TYR A N 1
ATOM 677 C CA . TYR A 1 81 ? 0.267 4.731 -5.100 1.00 95.81 81 TYR A CA 1
ATOM 678 C C . TYR A 1 81 ? 0.489 4.288 -3.647 1.00 95.81 81 TYR A C 1
ATOM 680 O O . TYR A 1 81 ? -0.462 3.892 -2.977 1.00 95.81 81 TYR A O 1
ATOM 688 N N . LEU A 1 82 ? 1.725 4.381 -3.140 1.00 95.88 82 LEU A N 1
ATOM 689 C CA . LEU A 1 82 ? 2.019 4.130 -1.725 1.00 95.88 82 LEU A CA 1
ATOM 690 C C . LEU A 1 82 ? 1.282 5.127 -0.828 1.00 95.88 82 LEU A C 1
ATOM 692 O O . LEU A 1 82 ? 0.668 4.722 0.154 1.00 95.88 82 LEU A O 1
ATOM 696 N N . ASP A 1 83 ? 1.320 6.415 -1.168 1.00 95.44 83 ASP A N 1
ATOM 697 C CA . ASP A 1 83 ? 0.635 7.464 -0.411 1.00 95.44 83 ASP A CA 1
ATOM 698 C C . ASP A 1 83 ? -0.885 7.245 -0.421 1.00 95.44 83 ASP A C 1
ATOM 700 O O . ASP A 1 83 ? -1.549 7.333 0.606 1.00 95.44 83 ASP A O 1
ATOM 704 N N . GLU A 1 84 ? -1.452 6.862 -1.559 1.00 94.62 84 GLU A N 1
ATOM 705 C CA . GLU A 1 84 ? -2.874 6.538 -1.671 1.00 94.62 84 GLU A CA 1
ATOM 706 C C . GLU A 1 84 ? -3.290 5.343 -0.805 1.00 94.62 84 GLU A C 1
ATOM 708 O O . GLU A 1 84 ? -4.266 5.429 -0.057 1.00 94.62 84 GLU A O 1
ATOM 713 N N . MET A 1 85 ? -2.527 4.251 -0.861 1.00 95.06 85 MET A N 1
ATOM 714 C CA . MET A 1 85 ? -2.747 3.067 -0.029 1.00 95.06 85 MET A CA 1
ATOM 715 C C . MET A 1 85 ? -2.563 3.379 1.466 1.00 95.06 85 MET A C 1
ATOM 717 O O . MET A 1 85 ? -3.359 2.942 2.295 1.00 95.06 85 MET A O 1
ATOM 721 N N . SER A 1 86 ? -1.539 4.159 1.821 1.00 94.69 86 SER A N 1
ATOM 722 C CA . SER A 1 86 ? -1.232 4.504 3.215 1.00 94.69 86 SER A CA 1
ATOM 723 C C . SER A 1 86 ? -2.293 5.429 3.802 1.00 94.69 86 SER A C 1
ATOM 725 O O . SER A 1 86 ? -2.752 5.209 4.918 1.00 94.69 86 SER A O 1
ATOM 727 N N . ASN A 1 87 ? -2.754 6.426 3.041 1.00 94.25 87 ASN A N 1
ATOM 728 C CA . ASN A 1 87 ? -3.859 7.285 3.465 1.00 94.25 87 ASN A CA 1
ATOM 729 C C . ASN A 1 87 ? -5.163 6.502 3.612 1.00 94.25 87 ASN A C 1
ATOM 731 O O . ASN A 1 87 ? -5.922 6.785 4.537 1.00 94.25 87 ASN A O 1
ATOM 735 N N . LEU A 1 88 ? -5.413 5.511 2.747 1.00 92.38 88 LEU A N 1
ATOM 736 C CA . LEU A 1 88 ? -6.554 4.622 2.921 1.00 92.38 88 LEU A CA 1
ATOM 737 C C . LEU A 1 88 ? -6.472 3.894 4.266 1.00 92.38 88 LEU A C 1
ATOM 739 O O . LEU A 1 88 ? -7.467 3.863 4.973 1.00 92.38 88 LEU A O 1
ATOM 743 N N . LEU A 1 89 ? -5.304 3.375 4.653 1.00 91.88 89 LEU A N 1
ATOM 744 C CA . LEU A 1 89 ? -5.124 2.707 5.945 1.00 91.88 89 LEU A CA 1
ATOM 745 C C . LEU A 1 89 ? -5.202 3.654 7.153 1.00 91.88 89 LEU A C 1
ATOM 747 O O . LEU A 1 89 ? -5.738 3.275 8.188 1.00 91.88 89 LEU A O 1
ATOM 751 N N . LEU A 1 90 ? -4.671 4.872 7.052 1.00 92.56 90 LEU A N 1
ATOM 752 C CA . LEU A 1 90 ? -4.561 5.780 8.202 1.00 92.56 90 LEU A CA 1
ATOM 753 C C . LEU A 1 90 ? -5.807 6.630 8.447 1.00 92.56 90 LEU A C 1
ATOM 755 O O . LEU A 1 90 ? -6.068 7.002 9.587 1.00 92.56 90 LEU A O 1
ATOM 759 N N . LYS A 1 91 ? -6.539 6.996 7.389 1.00 90.94 91 LYS A N 1
ATOM 760 C CA . LYS A 1 91 ? -7.532 8.082 7.450 1.00 90.94 91 LYS A CA 1
ATOM 761 C C . LYS A 1 91 ? -8.970 7.642 7.235 1.00 90.94 91 LYS A C 1
ATOM 763 O O . LYS A 1 91 ? -9.866 8.463 7.403 1.00 90.94 91 LYS A O 1
ATOM 768 N N . THR A 1 92 ? -9.214 6.406 6.803 1.00 88.44 92 THR A N 1
ATOM 769 C CA . THR A 1 92 ? -10.587 5.906 6.701 1.00 88.44 92 THR A CA 1
ATOM 770 C C . THR A 1 92 ? -11.035 5.307 8.033 1.00 88.44 92 THR A C 1
ATOM 772 O O . THR A 1 92 ? -10.241 4.738 8.774 1.00 88.44 92 THR A O 1
ATOM 775 N N . ASP A 1 93 ? -12.326 5.430 8.329 1.00 86.00 93 ASP A N 1
ATOM 776 C CA . ASP A 1 93 ? -12.958 4.731 9.456 1.00 86.00 93 ASP A CA 1
ATOM 777 C C . ASP A 1 93 ? -13.532 3.370 9.023 1.00 86.00 93 ASP A C 1
ATOM 779 O O . ASP A 1 93 ? -14.050 2.598 9.828 1.00 86.00 93 ASP A O 1
ATOM 783 N N . ASP A 1 94 ? -13.453 3.056 7.726 1.00 87.75 94 ASP A N 1
ATOM 784 C CA . ASP A 1 94 ? -13.973 1.818 7.165 1.00 87.75 94 ASP A CA 1
ATOM 785 C C . ASP A 1 94 ? -13.025 0.646 7.458 1.00 87.75 94 ASP A C 1
ATOM 787 O O . ASP A 1 94 ? -12.057 0.381 6.740 1.00 87.75 94 ASP A O 1
ATOM 791 N N . LYS A 1 95 ? -13.346 -0.089 8.525 1.00 85.38 95 LYS A N 1
ATOM 792 C CA . LYS A 1 95 ? -12.607 -1.276 8.982 1.00 85.38 95 LYS A CA 1
ATOM 793 C C . LYS A 1 95 ? -12.372 -2.292 7.874 1.00 85.38 95 LYS A C 1
ATOM 795 O O . LYS A 1 95 ? -11.298 -2.887 7.789 1.00 85.38 95 LYS A O 1
ATOM 800 N N . ARG A 1 96 ? -13.369 -2.477 7.008 1.00 85.00 96 ARG A N 1
ATOM 801 C CA . ARG A 1 96 ? -13.285 -3.439 5.917 1.00 85.00 96 ARG A CA 1
ATOM 802 C C . ARG A 1 96 ? -12.217 -3.019 4.915 1.00 85.00 96 ARG A C 1
ATOM 804 O O . ARG A 1 96 ? -11.431 -3.860 4.498 1.00 85.00 96 ARG A O 1
ATOM 811 N N . LYS A 1 97 ? -12.114 -1.722 4.616 1.00 89.94 97 LYS A N 1
ATOM 812 C CA . LYS A 1 97 ? -11.043 -1.191 3.759 1.00 89.94 97 LYS A CA 1
ATOM 813 C C . LYS A 1 97 ? -9.660 -1.385 4.363 1.00 89.94 97 LYS A C 1
ATOM 815 O O . LYS A 1 97 ? -8.724 -1.645 3.609 1.00 89.94 97 LYS A O 1
ATOM 820 N N . HIS A 1 98 ? -9.512 -1.312 5.688 1.00 90.06 98 HIS A N 1
ATOM 821 C CA . HIS A 1 98 ? -8.237 -1.645 6.330 1.00 90.06 98 HIS A CA 1
ATOM 822 C C . HIS A 1 98 ? -7.857 -3.103 6.082 1.00 90.06 98 HIS A C 1
ATOM 824 O O . HIS A 1 98 ? -6.767 -3.375 5.582 1.00 90.06 98 HIS A O 1
ATOM 830 N N . ILE A 1 99 ? -8.769 -4.028 6.389 1.00 87.62 99 ILE A N 1
ATOM 831 C CA . ILE A 1 99 ? -8.526 -5.469 6.269 1.00 87.62 99 ILE A CA 1
ATOM 832 C C . ILE A 1 99 ? -8.254 -5.852 4.816 1.00 87.62 99 ILE A C 1
ATOM 834 O O . ILE A 1 99 ? -7.226 -6.466 4.545 1.00 87.62 99 ILE A O 1
ATOM 838 N N . ASP A 1 100 ? -9.112 -5.428 3.887 1.00 89.94 100 ASP A N 1
ATOM 839 C CA . ASP A 1 100 ? -8.969 -5.738 2.463 1.00 89.94 100 ASP A CA 1
ATOM 840 C C . ASP A 1 100 ? -7.637 -5.176 1.913 1.00 89.94 100 ASP A C 1
ATOM 842 O O . ASP A 1 100 ? -6.963 -5.831 1.117 1.00 89.94 100 ASP A O 1
ATOM 846 N N . THR A 1 101 ? -7.190 -3.999 2.380 1.00 92.06 101 THR A N 1
ATOM 847 C CA . THR A 1 101 ? -5.880 -3.436 1.995 1.00 92.06 101 THR A CA 1
ATOM 848 C C . THR A 1 101 ? -4.718 -4.277 2.522 1.00 92.06 101 THR A C 1
ATOM 850 O O . THR A 1 101 ? -3.780 -4.553 1.771 1.00 92.06 101 THR A O 1
ATOM 853 N N . ILE A 1 102 ? -4.769 -4.704 3.788 1.00 91.19 102 ILE A N 1
ATOM 854 C CA . ILE A 1 102 ? -3.721 -5.522 4.417 1.00 91.19 102 ILE A CA 1
ATOM 855 C C . ILE A 1 102 ? -3.660 -6.905 3.759 1.00 91.19 102 ILE A C 1
ATOM 857 O O . ILE A 1 102 ? -2.586 -7.324 3.328 1.00 91.19 102 ILE A O 1
ATOM 861 N N . GLU A 1 103 ? -4.799 -7.592 3.620 1.00 89.44 103 GLU A N 1
ATOM 862 C CA . GLU A 1 103 ? -4.888 -8.894 2.944 1.00 89.44 103 GLU A CA 1
ATOM 863 C C . GLU A 1 103 ? -4.289 -8.815 1.542 1.00 89.44 103 GLU A C 1
ATOM 865 O O . GLU A 1 103 ? -3.455 -9.639 1.158 1.00 89.44 103 GLU A O 1
ATOM 870 N N . LEU A 1 104 ? -4.682 -7.796 0.777 1.00 92.44 104 LEU A N 1
ATOM 871 C CA . LEU A 1 104 ? -4.234 -7.656 -0.594 1.00 92.44 104 LEU A CA 1
ATOM 872 C C . LEU A 1 104 ? -2.738 -7.338 -0.682 1.00 92.44 104 LEU A C 1
ATOM 874 O O . LEU A 1 104 ? -2.047 -7.930 -1.512 1.00 92.44 104 LEU A O 1
ATOM 878 N N . ALA A 1 105 ? -2.225 -6.446 0.169 1.00 92.50 105 ALA A N 1
ATOM 879 C CA . ALA A 1 105 ? -0.805 -6.109 0.198 1.00 92.50 105 ALA A CA 1
ATOM 880 C C . ALA A 1 105 ? 0.060 -7.341 0.492 1.00 92.50 105 ALA A C 1
ATOM 882 O O . ALA A 1 105 ? 1.010 -7.617 -0.244 1.00 92.50 105 ALA A O 1
ATOM 883 N N . PHE A 1 106 ? -0.304 -8.130 1.504 1.00 90.00 106 PHE A N 1
ATOM 884 C CA . PHE A 1 106 ? 0.457 -9.323 1.873 1.00 90.00 106 PHE A CA 1
ATOM 885 C C . PHE A 1 106 ? 0.282 -10.481 0.897 1.00 90.00 106 PHE A C 1
ATOM 887 O O . PHE A 1 106 ? 1.230 -11.231 0.677 1.00 90.00 106 PHE A O 1
ATOM 894 N N . ASN A 1 107 ? -0.869 -10.585 0.231 1.00 90.50 107 ASN A N 1
ATOM 895 C CA . ASN A 1 107 ? -1.034 -11.512 -0.883 1.00 90.50 107 ASN A CA 1
ATOM 896 C C . ASN A 1 107 ? -0.082 -11.167 -2.041 1.00 90.50 107 ASN A C 1
ATOM 898 O O . ASN A 1 107 ? 0.551 -12.057 -2.606 1.00 90.50 107 ASN A O 1
ATOM 902 N N . TYR A 1 108 ? 0.085 -9.883 -2.382 1.00 90.06 108 TYR A N 1
ATOM 903 C CA . TYR A 1 108 ? 1.075 -9.487 -3.389 1.00 90.06 108 TYR A CA 1
ATOM 904 C C . TYR A 1 108 ? 2.515 -9.682 -2.907 1.00 90.06 108 TYR A C 1
ATOM 906 O O . TYR A 1 108 ? 3.333 -10.134 -3.698 1.00 90.06 108 TYR A O 1
ATOM 914 N N . ILE A 1 109 ? 2.838 -9.407 -1.641 1.00 87.50 109 ILE A N 1
ATOM 915 C CA . ILE A 1 109 ? 4.166 -9.711 -1.078 1.00 87.50 109 ILE A CA 1
ATOM 916 C C . ILE A 1 109 ? 4.480 -11.207 -1.221 1.00 87.50 109 ILE A C 1
ATOM 918 O O . ILE A 1 109 ? 5.550 -11.558 -1.712 1.00 87.50 109 ILE A O 1
ATOM 922 N N . ASP A 1 110 ? 3.543 -12.085 -0.858 1.00 87.56 110 ASP A N 1
ATOM 923 C CA . ASP A 1 110 ? 3.746 -13.535 -0.920 1.00 87.56 110 ASP A CA 1
ATOM 924 C C . ASP A 1 110 ? 3.825 -14.054 -2.361 1.00 87.56 110 ASP A C 1
ATOM 926 O O . ASP A 1 110 ? 4.689 -14.859 -2.697 1.00 87.56 110 ASP A O 1
ATOM 930 N N . THR A 1 111 ? 2.944 -13.583 -3.244 1.00 87.31 111 THR A N 1
ATOM 931 C CA . THR A 1 111 ? 2.846 -14.121 -4.608 1.00 87.31 111 THR A CA 1
ATOM 932 C C . THR A 1 111 ? 3.796 -13.438 -5.585 1.00 87.31 111 THR A C 1
ATOM 934 O O . THR A 1 111 ? 4.505 -14.120 -6.324 1.00 87.31 111 THR A O 1
ATOM 937 N N . TYR A 1 112 ? 3.840 -12.104 -5.615 1.00 84.62 112 TYR A N 1
ATOM 938 C CA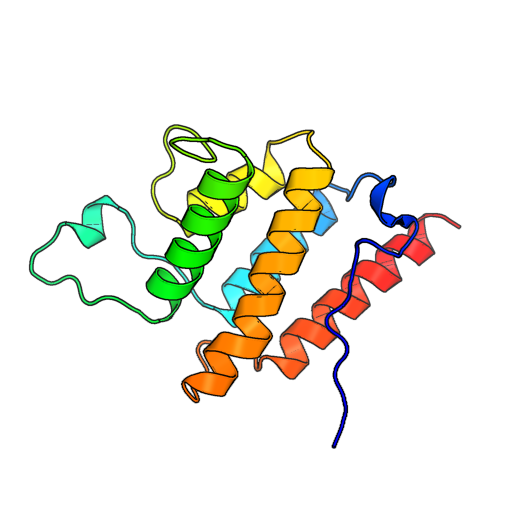 . TYR A 1 112 ? 4.594 -11.345 -6.613 1.00 84.62 112 TYR A CA 1
ATOM 939 C C . TYR A 1 112 ? 6.099 -11.485 -6.395 1.00 84.62 112 TYR A C 1
ATOM 941 O O . TYR A 1 112 ? 6.811 -11.839 -7.331 1.00 84.62 112 TYR A O 1
ATOM 949 N N . LEU A 1 113 ? 6.588 -11.273 -5.169 1.00 81.25 113 LEU A N 1
ATOM 950 C CA . LEU A 1 113 ? 8.028 -11.346 -4.897 1.00 81.25 113 LEU A CA 1
ATOM 951 C C . LEU A 1 113 ? 8.583 -12.751 -5.154 1.00 81.25 113 LEU A C 1
ATOM 953 O O . LEU A 1 113 ? 9.646 -12.883 -5.755 1.00 81.25 113 LEU A O 1
ATOM 957 N N . ARG A 1 114 ? 7.821 -13.801 -4.814 1.00 81.75 114 ARG A N 1
ATOM 958 C CA . ARG A 1 114 ? 8.194 -15.188 -5.134 1.00 81.75 114 ARG A CA 1
ATOM 959 C C . ARG A 1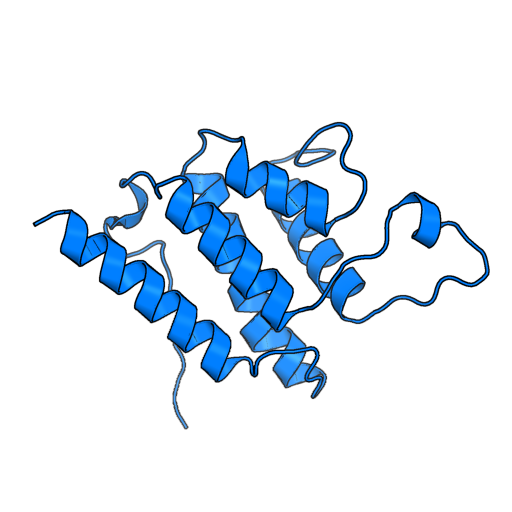 114 ? 8.150 -15.485 -6.629 1.00 81.75 114 ARG A C 1
ATOM 961 O O . ARG A 1 114 ? 9.042 -16.149 -7.137 1.00 81.75 114 ARG A O 1
ATOM 968 N N . THR A 1 115 ? 7.127 -15.006 -7.338 1.00 82.81 115 THR A N 1
ATOM 969 C CA . THR A 1 115 ? 6.963 -15.280 -8.779 1.00 82.81 115 THR A CA 1
ATOM 970 C C . THR A 1 115 ? 8.077 -14.656 -9.610 1.00 82.81 115 THR A C 1
ATOM 972 O O . THR A 1 115 ? 8.509 -15.245 -10.597 1.00 82.81 115 THR A O 1
ATOM 975 N N . TYR A 1 116 ? 8.520 -13.459 -9.234 1.00 78.44 116 TYR A N 1
ATOM 976 C CA . TYR A 1 116 ? 9.551 -12.733 -9.970 1.00 78.44 116 TYR A CA 1
ATOM 977 C C . TYR A 1 116 ? 10.957 -12.911 -9.375 1.00 78.44 116 TYR A C 1
ATOM 979 O O . TYR A 1 116 ? 11.887 -12.300 -9.890 1.00 78.44 116 TYR A O 1
ATOM 987 N N . GLU A 1 117 ? 11.108 -13.728 -8.323 1.00 77.62 117 GLU A N 1
ATOM 988 C CA . GLU A 1 117 ? 12.365 -13.935 -7.581 1.00 77.62 117 GLU A CA 1
ATOM 989 C C . GLU A 1 117 ? 13.049 -12.608 -7.198 1.00 77.62 117 GLU A C 1
ATOM 991 O O . GLU A 1 117 ? 14.264 -12.443 -7.303 1.00 77.62 117 GLU A O 1
ATOM 996 N N . VAL A 1 118 ? 12.243 -11.629 -6.773 1.00 75.31 118 VAL A N 1
ATOM 997 C CA . VAL A 1 118 ? 12.721 -10.290 -6.413 1.00 75.31 118 VAL A CA 1
ATOM 998 C C . VAL A 1 118 ? 12.692 -10.125 -4.902 1.00 75.31 118 VAL A C 1
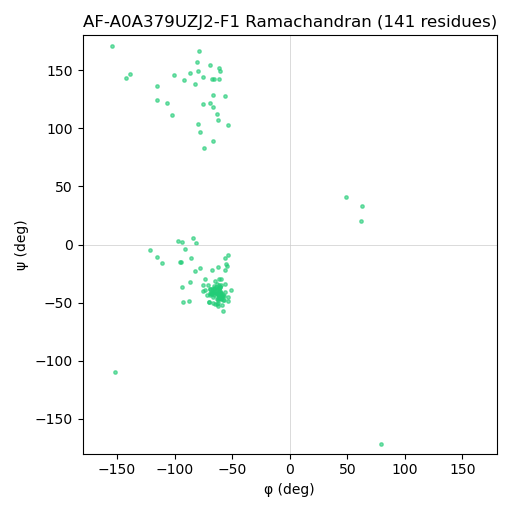ATOM 1000 O O . VAL A 1 118 ? 11.624 -10.157 -4.294 1.00 75.31 118 VAL A O 1
ATOM 1003 N N . THR A 1 119 ? 13.849 -9.822 -4.319 1.00 77.88 119 THR A N 1
ATOM 1004 C CA . THR A 1 119 ? 13.957 -9.317 -2.946 1.00 77.88 119 THR A CA 1
ATOM 1005 C C . THR A 1 119 ? 14.204 -7.812 -2.996 1.00 77.88 119 THR A C 1
ATOM 1007 O O . THR A 1 119 ? 15.254 -7.364 -3.453 1.00 77.88 119 THR A O 1
ATOM 1010 N N . LEU A 1 120 ? 13.222 -7.019 -2.554 1.00 79.19 120 LEU A N 1
ATOM 1011 C CA . LEU A 1 120 ? 13.317 -5.550 -2.511 1.00 79.19 120 LEU A CA 1
ATOM 1012 C C . LEU A 1 120 ? 13.801 -5.042 -1.148 1.00 79.19 120 LEU A C 1
ATOM 1014 O O . LEU A 1 120 ? 14.562 -4.080 -1.078 1.00 79.19 120 LEU A O 1
ATOM 1018 N N . GLY A 1 121 ? 13.376 -5.705 -0.075 1.00 85.00 121 GLY A N 1
ATOM 1019 C CA . GLY A 1 121 ? 13.754 -5.391 1.296 1.00 85.00 121 GLY A CA 1
ATOM 1020 C C . GLY A 1 121 ? 13.709 -6.646 2.1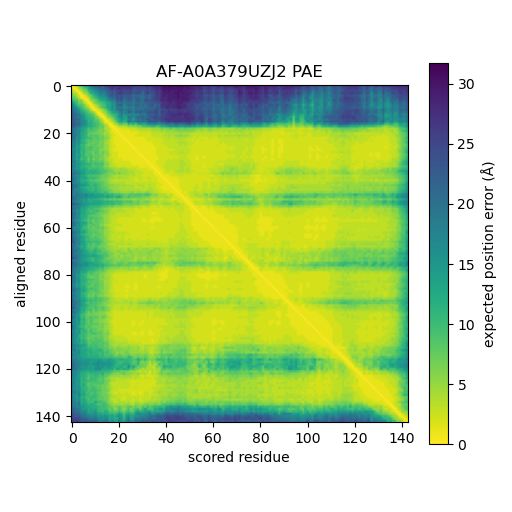57 1.00 85.00 121 GLY A C 1
ATOM 1021 O O . GLY A 1 121 ? 14.548 -7.532 2.010 1.00 85.00 121 GLY A O 1
ATOM 1022 N N . LEU A 1 122 ? 12.736 -6.730 3.065 1.00 83.12 122 LEU A N 1
ATOM 1023 C CA . LEU A 1 122 ? 12.494 -7.947 3.843 1.00 83.12 122 LEU A CA 1
ATOM 1024 C C . LEU A 1 122 ? 12.029 -9.111 2.952 1.00 83.12 122 LEU A C 1
ATOM 1026 O O . LEU A 1 122 ? 11.236 -8.934 2.031 1.00 83.12 122 LEU A O 1
ATOM 1030 N N . GLU A 1 123 ? 12.494 -10.318 3.276 1.00 85.88 123 GLU A N 1
ATOM 1031 C CA . GLU A 1 123 ? 12.020 -11.552 2.645 1.00 85.88 123 GLU A CA 1
ATOM 1032 C C . GLU A 1 123 ? 10.512 -11.757 2.898 1.00 85.88 123 GLU A C 1
ATOM 1034 O O . GLU A 1 123 ? 10.055 -11.508 4.022 1.00 85.88 123 GLU A O 1
ATOM 1039 N N . PRO A 1 124 ? 9.740 -12.270 1.917 1.00 83.94 124 PRO A N 1
ATOM 1040 C CA . PRO A 1 124 ? 8.289 -12.437 2.043 1.00 83.94 124 PRO A CA 1
ATOM 1041 C C . PRO A 1 124 ? 7.874 -13.227 3.289 1.00 83.94 124 PRO A C 1
ATOM 1043 O O . PRO A 1 124 ? 6.995 -12.800 4.034 1.00 83.94 124 PRO A O 1
ATOM 1046 N N . ASP A 1 125 ? 8.560 -14.341 3.570 1.00 84.69 125 ASP A N 1
ATOM 1047 C CA . ASP A 1 125 ? 8.294 -15.187 4.741 1.00 84.69 125 ASP A CA 1
ATOM 1048 C C . ASP A 1 125 ? 8.505 -14.434 6.062 1.00 84.69 125 ASP A C 1
ATOM 1050 O O . ASP A 1 125 ? 7.741 -14.597 7.019 1.00 84.69 125 ASP A O 1
ATOM 1054 N N . LYS A 1 126 ? 9.519 -13.563 6.112 1.00 87.94 126 LYS A N 1
ATOM 1055 C CA . LYS A 1 126 ? 9.800 -12.741 7.289 1.00 87.94 126 LYS A CA 1
ATOM 1056 C C . LYS A 1 126 ? 8.744 -11.652 7.459 1.00 87.94 126 LYS A C 1
ATOM 1058 O O . LYS A 1 126 ? 8.249 -11.478 8.569 1.00 87.94 126 LYS A O 1
ATOM 1063 N N . ALA A 1 127 ? 8.354 -10.978 6.377 1.00 87.44 127 ALA A N 1
ATOM 1064 C CA . ALA A 1 127 ? 7.306 -9.962 6.410 1.00 87.44 127 ALA A CA 1
ATOM 1065 C C . ALA A 1 127 ? 5.970 -10.542 6.900 1.00 87.44 127 ALA A C 1
ATOM 1067 O O . ALA A 1 127 ? 5.323 -9.984 7.785 1.00 87.44 127 ALA A O 1
ATOM 1068 N N . ILE A 1 128 ? 5.590 -11.712 6.388 1.00 85.94 128 ILE A N 1
ATOM 1069 C CA . ILE A 1 128 ? 4.395 -12.445 6.824 1.00 85.94 128 ILE A CA 1
ATOM 1070 C C . ILE A 1 128 ? 4.491 -12.822 8.308 1.00 85.94 128 ILE A C 1
ATOM 1072 O O . ILE A 1 128 ? 3.525 -12.666 9.056 1.00 85.94 128 ILE A O 1
ATOM 1076 N N . SER A 1 129 ? 5.651 -13.305 8.762 1.00 86.25 129 SER A N 1
ATOM 1077 C CA . SER A 1 129 ? 5.852 -13.629 10.175 1.00 86.25 129 SER A CA 1
ATOM 1078 C C . SER A 1 129 ? 5.743 -12.396 11.076 1.00 86.25 129 SER A C 1
ATOM 1080 O O . SER A 1 129 ? 5.202 -12.504 12.176 1.00 86.25 129 SER A O 1
ATOM 1082 N N . GLU A 1 130 ? 6.246 -11.239 10.643 1.00 86.75 130 GLU A N 1
ATOM 1083 C CA . GLU A 1 130 ? 6.125 -9.984 11.391 1.00 86.75 130 GLU A CA 1
ATOM 1084 C C . GLU A 1 130 ? 4.672 -9.507 11.458 1.00 86.75 130 GLU A C 1
ATOM 1086 O O . GLU A 1 130 ? 4.208 -9.164 12.544 1.00 86.75 130 GLU A O 1
ATOM 1091 N N . LEU A 1 131 ? 3.915 -9.597 10.360 1.00 87.50 131 LEU A N 1
ATOM 1092 C CA . LEU A 1 131 ? 2.480 -9.303 10.366 1.00 87.50 131 LEU A CA 1
ATOM 1093 C C . LEU A 1 131 ? 1.728 -10.175 11.380 1.00 87.50 131 LEU A C 1
ATOM 1095 O O . LEU A 1 131 ? 0.917 -9.675 12.159 1.00 87.50 131 LEU A O 1
ATOM 1099 N N . ASN A 1 132 ? 2.030 -11.474 11.415 1.00 82.94 132 ASN A N 1
ATOM 1100 C CA . ASN A 1 132 ? 1.423 -12.390 12.380 1.00 82.94 132 ASN A CA 1
ATOM 1101 C C . ASN A 1 132 ? 1.753 -12.003 13.824 1.00 82.94 132 ASN A C 1
ATOM 1103 O O . ASN A 1 132 ? 0.884 -12.066 14.692 1.00 82.94 132 ASN A O 1
ATOM 1107 N N . ASN A 1 133 ? 2.983 -11.561 14.088 1.00 84.06 133 ASN A N 1
ATOM 1108 C CA . ASN A 1 133 ? 3.375 -11.082 15.411 1.00 84.06 133 ASN A CA 1
ATOM 1109 C C . ASN A 1 133 ? 2.633 -9.793 15.802 1.00 84.06 133 ASN A C 1
ATOM 1111 O O . ASN A 1 133 ? 2.236 -9.661 16.960 1.00 84.06 133 ASN A O 1
ATOM 1115 N N . ILE A 1 134 ? 2.405 -8.881 14.849 1.00 84.88 134 ILE A N 1
ATOM 1116 C CA . ILE A 1 134 ? 1.618 -7.654 15.049 1.00 84.88 134 ILE A CA 1
ATOM 1117 C C . ILE A 1 134 ? 0.163 -7.995 15.405 1.00 84.88 134 ILE A C 1
ATOM 1119 O O . ILE A 1 134 ? -0.380 -7.469 16.373 1.00 84.88 134 ILE A O 1
ATOM 1123 N N . PHE A 1 135 ? -0.476 -8.918 14.685 1.00 79.56 135 PHE A N 1
ATOM 1124 C CA . PHE A 1 135 ? -1.844 -9.327 15.026 1.00 79.56 135 PHE A CA 1
ATOM 1125 C C . PHE A 1 135 ? -1.920 -10.076 16.361 1.00 79.56 135 PHE A C 1
ATOM 1127 O O . PHE A 1 135 ? -2.840 -9.859 17.146 1.00 79.56 135 PHE A O 1
ATOM 1134 N N . MET A 1 136 ? -0.935 -10.921 16.672 1.00 75.56 136 MET A N 1
ATOM 1135 C CA . MET A 1 136 ? -0.875 -11.613 17.962 1.00 75.56 136 MET A CA 1
ATOM 1136 C C . MET A 1 136 ? -0.681 -10.654 19.143 1.00 75.56 136 MET A C 1
ATOM 1138 O O . MET A 1 136 ? -1.158 -10.942 20.242 1.00 75.56 136 MET A O 1
ATOM 1142 N N . SER A 1 137 ? 0.021 -9.531 18.957 1.00 72.06 137 SER A N 1
ATOM 1143 C CA . SER A 1 137 ? 0.173 -8.524 20.012 1.00 72.06 137 SER A CA 1
ATOM 1144 C C . SER A 1 137 ? -1.133 -7.769 20.270 1.00 72.06 137 SER A C 1
ATOM 1146 O O . SER A 1 137 ? -1.442 -7.511 21.430 1.00 72.06 137 SER A O 1
ATOM 1148 N N . MET A 1 138 ? -1.943 -7.522 19.234 1.00 69.44 138 MET A N 1
ATOM 1149 C CA . MET A 1 138 ? -3.278 -6.924 19.361 1.00 69.44 138 MET A CA 1
ATOM 1150 C C . MET A 1 138 ? -4.191 -7.761 20.268 1.00 69.44 138 MET A C 1
ATOM 1152 O O . MET A 1 138 ? -4.752 -7.236 21.224 1.00 69.44 138 MET A O 1
ATOM 1156 N N . VAL A 1 139 ? -4.250 -9.081 20.052 1.00 61.06 139 VAL A N 1
ATOM 1157 C CA . VAL A 1 139 ? -5.077 -9.997 20.865 1.00 61.06 139 VAL A CA 1
ATOM 1158 C C . VAL A 1 139 ? -4.660 -10.002 22.341 1.00 61.06 139 VAL A C 1
ATOM 1160 O O . VAL A 1 139 ? -5.495 -10.208 23.214 1.00 61.06 139 VAL A O 1
ATOM 1163 N N . LYS A 1 140 ? -3.380 -9.754 22.649 1.00 56.50 140 LYS A N 1
ATOM 1164 C CA . LYS A 1 140 ? -2.880 -9.693 24.033 1.00 56.50 140 LYS A CA 1
ATOM 1165 C C . LYS A 1 140 ? -3.198 -8.383 24.753 1.00 56.50 140 LYS A C 1
ATOM 1167 O O . LYS A 1 140 ? -3.124 -8.365 25.973 1.00 56.50 140 LYS A O 1
ATOM 1172 N N . ILE A 1 141 ? -3.489 -7.304 24.027 1.00 51.00 141 ILE A N 1
ATOM 1173 C CA . ILE A 1 141 ? -3.826 -5.996 24.614 1.00 51.00 141 ILE A CA 1
ATOM 1174 C C . ILE A 1 141 ? -5.308 -5.950 25.029 1.00 51.00 141 ILE A C 1
ATOM 1176 O O . ILE A 1 141 ? -5.671 -5.186 25.918 1.00 51.00 141 ILE A O 1
ATOM 1180 N N . SER A 1 142 ? -6.147 -6.801 24.434 1.00 45.28 142 SER A N 1
ATOM 1181 C CA . SER A 1 142 ? -7.585 -6.895 24.722 1.00 45.28 142 SER A CA 1
ATOM 1182 C C . SER A 1 142 ? -7.952 -7.785 25.929 1.00 45.28 142 SER A C 1
ATOM 1184 O O . SER A 1 142 ? -9.141 -8.002 26.164 1.00 45.28 142 SER A O 1
ATOM 1186 N N . ILE A 1 143 ? -6.971 -8.310 26.684 1.00 41.25 143 ILE A N 1
ATOM 1187 C CA . ILE A 1 143 ? -7.150 -9.181 27.873 1.00 41.25 143 ILE A CA 1
ATOM 1188 C C . ILE A 1 143 ? -6.599 -8.477 29.114 1.00 41.25 143 ILE A C 1
ATOM 1190 O O . ILE A 1 143 ? -7.289 -8.505 30.158 1.00 41.25 143 ILE A O 1
#

Solvent-accessible surface area (backbone atoms only — not comparable to full-atom values): 8374 Å² total; per-residue (Å²): 135,83,83,76,71,78,77,58,60,90,74,44,81,65,74,76,54,80,80,50,69,71,57,45,53,51,50,50,51,52,48,39,51,27,46,40,74,53,65,38,59,69,54,65,70,40,91,86,53,72,93,45,74,33,41,52,51,34,45,51,50,51,55,49,54,19,61,75,72,74,39,97,60,79,40,86,90,51,56,24,47,49,49,21,54,47,45,41,51,73,70,53,86,54,56,63,59,38,51,55,50,51,50,49,50,51,48,44,43,55,50,50,33,62,73,68,73,51,77,69,50,47,51,47,73,55,51,54,51,50,52,52,52,54,56,55,51,54,63,62,71,80,112

Radius of gyration: 15.27 Å; Cα contacts (8 Å, |Δi|>4): 134; chains: 1; bounding box: 30×43×48 Å

Secondary structure (DSSP, 8-state):
--------GGGSGGGSSPPPHHHHHHHHHHHHHHH-----TTGGGSTT----HHHHHHHHHHHHHHHHHT-S-SSTT-SSHHHHHHHHHHH---HHHHHHHHHHHHHHHHHHHHHTT--SSS-HHHHHHHHHHHHHHHHHHT-

Organism: Salmonella enterica I (NCBI:txid59201)

Mean predicted aligned error: 7.18 Å